Protein AF-A0A2V7ZVR3-F1 (afdb_monomer_lite)

Secondary structure (DSSP, 8-state):
-----TT-----HHHHHHHGGGGT--HHHHHHHHHHHHHHHTTHHHHHHHTT--HHHHHHTHHHHSSHHHHHHTT-

Sequence (76 aa):
MTAITEDDNTASLALAFEVAGYFEISMTSAREIAAEVAAVVSTWRAQAKRRGISRQEIDRMASAFEHRDLDIARGR

Radius of gyration: 15.09 Å; chains: 1; bounding box: 29×37×38 Å

pLDDT: mean 86.28, std 16.47, range [37.69, 97.56]

Foldseek 3Di:
DDDPDPPPPCPDLVVCLVCCVVVVHDSVNSLVVLLVVLVVLVCVLVVCVVVVNDPVVSVVCCPVRPDPSSVVSNVD

Structure (mmCIF, N/CA/C/O backbone):
data_AF-A0A2V7ZVR3-F1
#
_entry.id   AF-A0A2V7ZVR3-F1
#
loop_
_atom_site.group_PDB
_atom_site.id
_atom_site.type_symbol
_atom_site.label_atom_id
_atom_site.label_alt_id
_atom_site.label_comp_id
_atom_site.label_asym_id
_atom_site.label_entity_id
_atom_site.label_seq_id
_atom_site.pdbx_PDB_ins_code
_atom_site.Cartn_x
_atom_site.Cartn_y
_atom_sit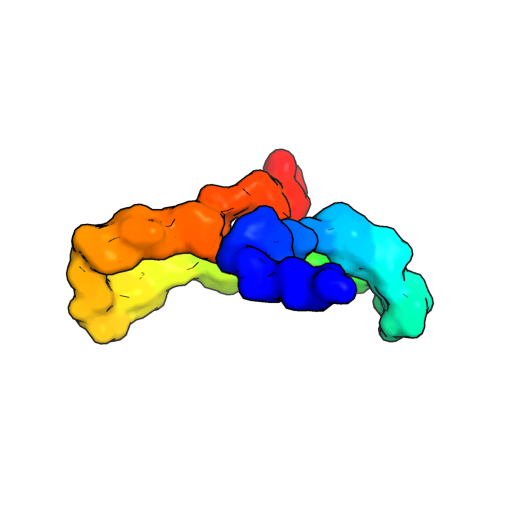e.Cartn_z
_atom_site.occupancy
_atom_site.B_iso_or_equiv
_atom_site.auth_seq_id
_atom_site.auth_comp_id
_atom_site.auth_asym_id
_atom_site.auth_atom_id
_atom_site.pdbx_PDB_model_num
ATOM 1 N N . MET A 1 1 ? -9.424 26.346 -17.222 1.00 37.69 1 MET A N 1
ATOM 2 C CA . MET A 1 1 ? -10.288 25.827 -16.144 1.00 37.69 1 MET A CA 1
ATOM 3 C C . MET A 1 1 ? -9.580 24.621 -15.556 1.00 37.69 1 MET A C 1
ATOM 5 O O . MET A 1 1 ? -9.628 23.554 -16.143 1.00 37.69 1 MET A O 1
ATOM 9 N N . THR A 1 2 ? -8.806 24.814 -14.493 1.00 46.44 2 THR A N 1
ATOM 10 C CA . THR A 1 2 ? -8.132 23.724 -13.774 1.00 46.44 2 THR A CA 1
ATOM 11 C C . THR A 1 2 ? -9.095 23.217 -12.715 1.00 46.44 2 THR A C 1
ATOM 13 O O . THR A 1 2 ? -9.158 23.765 -11.616 1.00 46.44 2 THR A O 1
ATOM 16 N N . ALA A 1 3 ? -9.916 22.238 -13.085 1.00 43.50 3 ALA A N 1
ATOM 17 C CA . ALA A 1 3 ? -10.694 21.498 -12.108 1.00 43.50 3 ALA A CA 1
ATOM 18 C C . ALA A 1 3 ? -9.711 20.671 -11.265 1.00 43.50 3 ALA A C 1
ATOM 20 O O . ALA A 1 3 ? -9.105 19.730 -11.762 1.00 43.50 3 ALA A O 1
ATOM 21 N N . ILE A 1 4 ? -9.515 21.082 -10.013 1.00 47.69 4 ILE A N 1
ATOM 22 C CA . ILE A 1 4 ? -8.985 20.240 -8.939 1.00 47.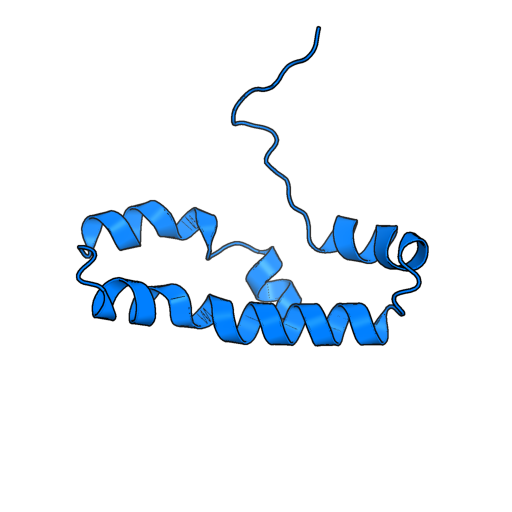69 4 ILE A CA 1
ATOM 23 C C . ILE A 1 4 ? -10.188 19.995 -8.027 1.00 47.69 4 ILE A C 1
ATOM 25 O O . ILE A 1 4 ? -10.378 20.680 -7.025 1.00 47.69 4 ILE A O 1
ATOM 29 N N . THR A 1 5 ? -11.100 19.131 -8.463 1.00 47.19 5 THR A N 1
ATOM 30 C CA . THR A 1 5 ? -12.126 18.552 -7.588 1.00 47.19 5 THR A CA 1
ATOM 31 C C . THR A 1 5 ? -11.520 17.344 -6.871 1.00 47.19 5 THR A C 1
ATOM 33 O O . THR A 1 5 ? -10.603 16.723 -7.400 1.00 47.19 5 THR A O 1
ATOM 36 N N . GLU A 1 6 ? -12.044 16.967 -5.699 1.00 50.44 6 GLU A N 1
ATOM 37 C CA . GLU A 1 6 ? -11.692 15.729 -4.959 1.00 50.44 6 GLU A CA 1
ATOM 38 C C . GLU A 1 6 ? -11.951 14.418 -5.747 1.00 50.44 6 GLU A C 1
ATOM 40 O O . GLU A 1 6 ? -11.744 13.329 -5.221 1.00 50.44 6 GLU A O 1
ATOM 45 N N . ASP A 1 7 ? -12.393 14.522 -7.002 1.00 44.56 7 ASP A N 1
ATOM 46 C CA . ASP A 1 7 ? -13.071 13.476 -7.775 1.00 44.56 7 ASP A CA 1
ATOM 47 C C . ASP A 1 7 ? -12.220 12.859 -8.901 1.00 44.56 7 ASP A C 1
ATOM 49 O O . ASP A 1 7 ? -12.679 11.943 -9.576 1.00 44.56 7 ASP A O 1
ATOM 53 N N . ASP A 1 8 ? -10.981 13.323 -9.110 1.00 47.03 8 ASP A N 1
ATOM 54 C CA . ASP A 1 8 ? -10.005 12.605 -9.947 1.00 47.03 8 ASP A CA 1
ATOM 55 C C . ASP A 1 8 ? -8.748 12.288 -9.133 1.00 47.03 8 ASP A C 1
ATOM 57 O O . ASP A 1 8 ? -7.696 12.922 -9.228 1.00 47.03 8 ASP A O 1
ATOM 61 N N . ASN A 1 9 ? -8.912 11.311 -8.246 1.00 51.94 9 ASN A N 1
ATOM 62 C CA . ASN A 1 9 ? -7.865 10.720 -7.423 1.00 51.94 9 ASN A CA 1
ATOM 63 C C . ASN A 1 9 ? -7.456 9.345 -7.961 1.00 5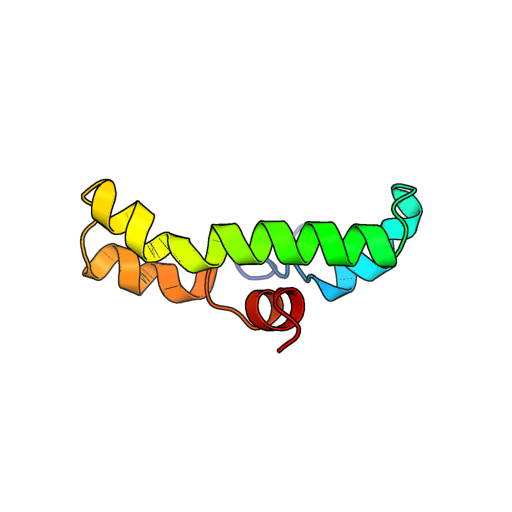1.94 9 ASN A C 1
ATOM 65 O O . ASN A 1 9 ? -7.033 8.488 -7.181 1.00 51.94 9 ASN A O 1
ATOM 69 N N . THR A 1 10 ? -7.609 9.123 -9.271 1.00 55.38 10 THR A N 1
ATOM 70 C CA . THR A 1 10 ? -7.395 7.828 -9.921 1.00 55.38 10 THR A CA 1
ATOM 71 C C . THR A 1 10 ? -5.899 7.501 -10.004 1.00 55.38 10 THR A C 1
ATOM 73 O O . THR A 1 10 ? -5.314 7.362 -11.076 1.00 55.38 10 THR A O 1
ATOM 76 N N . ALA A 1 11 ? -5.244 7.384 -8.848 1.00 65.44 11 ALA A N 1
ATOM 77 C CA . ALA A 1 11 ? -3.981 6.692 -8.708 1.00 65.44 11 ALA A CA 1
ATOM 78 C C . ALA A 1 11 ? -4.235 5.245 -9.135 1.00 65.44 11 ALA A C 1
ATOM 80 O O . ALA A 1 11 ? -4.772 4.447 -8.374 1.00 65.44 11 ALA A O 1
ATOM 81 N N . SER A 1 12 ? -3.923 4.958 -10.397 1.00 83.38 12 SER A N 1
ATOM 82 C CA . SER A 1 12 ? -4.140 3.655 -11.001 1.00 83.38 12 SER A CA 1
ATOM 83 C C . SER A 1 12 ? -2.828 2.893 -11.066 1.00 83.38 12 SER A C 1
ATOM 85 O O . SER A 1 12 ? -1.855 3.356 -11.668 1.00 83.38 12 SER A O 1
ATOM 87 N N . LEU A 1 13 ? -2.810 1.685 -10.513 1.00 87.88 13 LEU A N 1
ATOM 88 C CA . LEU A 1 13 ? -1.666 0.787 -10.648 1.00 87.88 13 LEU A CA 1
ATOM 89 C C . LEU A 1 13 ? -1.409 0.415 -12.118 1.00 87.88 13 LEU A C 1
ATOM 91 O O . LEU A 1 13 ? -0.259 0.248 -12.519 1.00 87.88 13 LEU A O 1
ATOM 95 N N . ALA A 1 14 ? -2.461 0.348 -12.940 1.00 87.38 14 ALA A N 1
ATOM 96 C CA . ALA A 1 14 ? -2.321 0.135 -14.378 1.00 87.38 14 ALA A CA 1
ATOM 97 C C . ALA A 1 14 ? -1.565 1.294 -15.045 1.00 87.38 14 ALA A C 1
ATOM 99 O O . ALA A 1 14 ? -0.624 1.046 -15.797 1.00 87.38 14 ALA A O 1
ATOM 100 N N . LEU A 1 15 ? -1.915 2.540 -14.705 1.00 88.75 15 LEU A N 1
ATOM 101 C CA . LEU A 1 15 ? -1.198 3.720 -15.189 1.00 88.75 15 LEU A CA 1
ATOM 102 C C . LEU A 1 15 ? 0.259 3.722 -14.706 1.00 88.75 15 LEU A C 1
ATOM 104 O O . LEU A 1 15 ? 1.163 3.995 -15.491 1.00 88.75 15 LEU A O 1
ATOM 108 N N . ALA A 1 16 ? 0.508 3.363 -13.443 1.00 90.19 16 ALA A N 1
ATOM 109 C CA . ALA A 1 16 ? 1.864 3.257 -12.903 1.00 90.19 16 ALA A CA 1
ATOM 110 C C . ALA A 1 16 ? 2.718 2.226 -13.666 1.00 90.19 16 ALA A C 1
ATOM 112 O O . ALA A 1 16 ? 3.896 2.474 -13.921 1.00 90.19 16 ALA A O 1
ATOM 113 N N . PHE A 1 17 ? 2.132 1.096 -14.075 1.00 92.75 17 PHE A N 1
ATOM 114 C CA . PHE A 1 17 ? 2.807 0.110 -14.924 1.00 92.75 17 PHE A CA 1
ATOM 115 C C . PHE A 1 17 ? 3.029 0.602 -16.356 1.00 92.75 17 PHE A C 1
ATOM 117 O O . PHE A 1 17 ? 4.074 0.303 -16.933 1.00 92.75 17 PHE A O 1
ATOM 124 N N . GLU A 1 18 ? 2.088 1.361 -16.922 1.00 92.94 18 GLU A N 1
ATOM 125 C CA . GLU A 1 18 ? 2.215 1.949 -18.260 1.00 92.94 18 GLU A CA 1
ATOM 126 C C . GLU A 1 18 ? 3.400 2.921 -18.339 1.00 92.94 18 GLU A C 1
ATOM 128 O O . GLU A 1 18 ? 4.195 2.857 -19.278 1.00 92.94 18 GLU A O 1
ATOM 133 N N . VAL A 1 19 ? 3.570 3.774 -17.323 1.00 93.25 19 VAL A N 1
ATOM 134 C CA . VAL A 1 19 ? 4.652 4.771 -17.296 1.00 93.25 19 VAL A CA 1
ATOM 135 C C . VAL A 1 19 ? 5.951 4.263 -16.669 1.00 93.25 19 VAL A C 1
ATOM 137 O O . VAL A 1 19 ? 6.945 4.982 -16.696 1.00 93.25 19 VAL A O 1
ATOM 140 N N . ALA A 1 20 ? 6.001 3.038 -16.133 1.00 93.56 20 ALA A N 1
ATOM 141 C CA . ALA A 1 20 ? 7.182 2.500 -15.442 1.00 93.56 20 ALA A CA 1
ATOM 142 C C . ALA A 1 20 ? 8.467 2.585 -16.288 1.00 93.56 20 ALA A C 1
ATOM 144 O O . ALA A 1 20 ? 9.536 2.913 -15.770 1.00 93.56 20 ALA A O 1
ATOM 145 N N . GLY A 1 21 ? 8.350 2.374 -17.603 1.00 93.38 21 GLY A N 1
ATOM 146 C CA . GLY A 1 21 ? 9.475 2.474 -18.534 1.00 93.38 21 GLY A CA 1
ATOM 147 C C . GLY A 1 21 ? 10.092 3.875 -18.620 1.00 93.38 21 GLY A C 1
ATOM 148 O O . GLY A 1 21 ? 11.297 3.984 -18.824 1.00 93.38 21 GLY A O 1
ATOM 149 N N . TYR A 1 22 ? 9.309 4.938 -18.400 1.00 94.69 22 TYR A N 1
ATOM 150 C CA . TYR A 1 22 ? 9.822 6.314 -18.329 1.00 94.69 22 TYR A CA 1
ATOM 151 C C . TYR A 1 22 ? 10.785 6.509 -17.150 1.00 94.69 22 TYR A C 1
ATOM 153 O O . TYR A 1 22 ? 11.705 7.317 -17.223 1.00 94.69 22 TYR A O 1
ATOM 161 N N . PHE A 1 23 ? 10.595 5.740 -16.078 1.00 94.44 23 PHE A N 1
ATOM 162 C CA . PHE A 1 23 ? 11.438 5.758 -14.884 1.00 94.44 23 PHE A CA 1
ATOM 163 C C . PHE A 1 23 ? 12.548 4.700 -14.922 1.00 94.44 23 PHE A C 1
ATOM 165 O O . PHE A 1 23 ? 13.155 4.426 -13.891 1.00 94.44 23 PHE A O 1
ATOM 172 N N . GLU A 1 24 ? 12.791 4.080 -16.082 1.00 96.88 24 GLU A N 1
ATOM 173 C CA . GLU A 1 24 ? 13.762 2.989 -16.251 1.00 96.88 24 GLU A CA 1
ATOM 174 C C . GLU A 1 24 ? 13.465 1.763 -15.363 1.00 96.88 24 GLU A C 1
ATOM 176 O O . GLU A 1 24 ? 14.341 0.948 -15.068 1.00 96.88 24 GLU A O 1
ATOM 181 N N . ILE A 1 25 ? 12.202 1.590 -14.959 1.00 96.50 25 ILE A N 1
ATOM 182 C CA . ILE A 1 25 ? 11.758 0.454 -14.153 1.00 96.50 25 ILE A CA 1
ATOM 183 C C . ILE A 1 25 ? 11.230 -0.632 -15.089 1.00 96.50 25 ILE A C 1
ATOM 185 O O . ILE A 1 25 ? 10.280 -0.430 -15.848 1.00 96.50 25 ILE A O 1
ATOM 189 N N . SER A 1 26 ? 11.833 -1.822 -15.015 1.00 96.44 26 SER A N 1
ATOM 190 C CA . SER A 1 26 ? 11.340 -2.982 -15.760 1.00 96.44 26 SER A CA 1
ATOM 191 C C . SER A 1 26 ? 9.949 -3.397 -15.270 1.00 96.44 26 SER A C 1
ATOM 193 O O . SER A 1 26 ? 9.638 -3.281 -14.087 1.00 96.44 26 SER A O 1
ATOM 195 N N . MET A 1 27 ? 9.118 -3.961 -16.150 1.00 94.31 27 MET A N 1
ATOM 196 C CA . MET A 1 27 ? 7.793 -4.465 -15.761 1.00 94.31 27 MET A CA 1
ATOM 197 C C . MET A 1 27 ? 7.868 -5.528 -14.646 1.00 94.31 27 MET A C 1
ATOM 199 O O . MET A 1 27 ? 6.975 -5.609 -13.806 1.00 94.31 27 MET A O 1
ATOM 203 N N . THR A 1 28 ? 8.930 -6.339 -14.616 1.00 95.69 28 THR A N 1
ATOM 204 C CA . THR A 1 28 ? 9.174 -7.307 -13.534 1.00 95.69 28 THR A CA 1
ATOM 205 C C . THR A 1 28 ? 9.400 -6.585 -12.208 1.00 95.69 28 THR A C 1
ATOM 207 O O . THR A 1 28 ? 8.671 -6.836 -11.254 1.00 95.69 28 THR A O 1
ATOM 210 N N . SER A 1 29 ? 10.323 -5.620 -12.178 1.00 96.31 29 SER A N 1
ATOM 211 C CA . SER A 1 29 ? 10.622 -4.825 -10.981 1.00 96.31 29 SER A CA 1
ATOM 212 C C . SER A 1 29 ? 9.416 -4.007 -10.516 1.00 96.31 29 SER A C 1
ATOM 214 O O . SER A 1 29 ? 9.149 -3.924 -9.324 1.00 96.31 29 SER A O 1
ATOM 216 N N . ALA A 1 30 ? 8.635 -3.448 -11.445 1.00 95.75 30 ALA A N 1
ATOM 217 C CA . ALA A 1 30 ? 7.414 -2.718 -11.117 1.00 95.75 30 ALA A CA 1
ATOM 218 C C . ALA A 1 30 ? 6.396 -3.608 -10.383 1.00 95.75 30 ALA A C 1
ATOM 220 O O . ALA A 1 30 ? 5.780 -3.170 -9.411 1.00 95.75 30 ALA A O 1
ATOM 221 N N . ARG A 1 31 ? 6.243 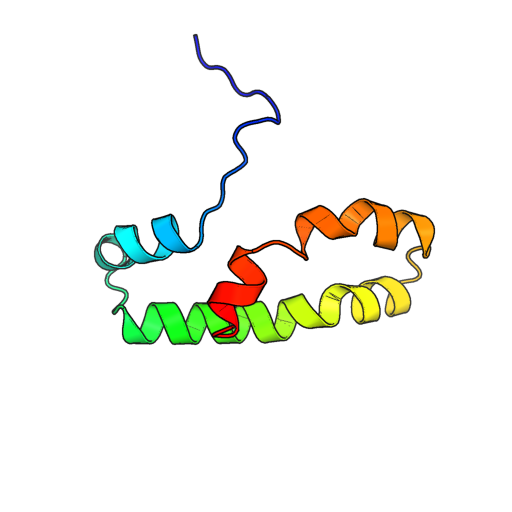-4.871 -10.806 1.00 94.75 31 ARG A N 1
ATOM 222 C CA . ARG A 1 31 ? 5.369 -5.844 -10.131 1.00 94.75 31 ARG A CA 1
ATOM 223 C C . ARG A 1 31 ? 5.899 -6.261 -8.764 1.00 94.75 31 ARG A C 1
ATOM 225 O O . ARG A 1 31 ? 5.102 -6.385 -7.841 1.00 94.75 31 ARG A O 1
ATOM 232 N N . GLU A 1 32 ? 7.208 -6.459 -8.631 1.00 96.25 32 GLU A N 1
ATOM 233 C CA . GLU A 1 32 ? 7.847 -6.773 -7.345 1.00 96.25 32 GLU A CA 1
ATOM 234 C C . GLU A 1 32 ? 7.611 -5.645 -6.332 1.00 96.25 32 GLU A C 1
ATOM 236 O O . GLU A 1 32 ? 7.078 -5.891 -5.250 1.00 96.25 32 GLU A O 1
ATOM 241 N N . ILE A 1 33 ? 7.878 -4.397 -6.731 1.00 96.00 33 ILE A N 1
ATOM 242 C CA . ILE A 1 33 ? 7.627 -3.207 -5.906 1.00 96.00 33 ILE A CA 1
ATOM 243 C C . ILE A 1 33 ? 6.144 -3.111 -5.528 1.00 96.00 33 ILE A C 1
ATOM 245 O O . ILE A 1 33 ? 5.812 -2.900 -4.360 1.00 96.00 33 ILE A O 1
ATOM 249 N N . ALA A 1 34 ? 5.235 -3.289 -6.493 1.00 94.81 34 ALA A N 1
ATOM 250 C CA . ALA A 1 34 ? 3.800 -3.251 -6.225 1.00 94.81 34 ALA A CA 1
ATOM 251 C C . ALA A 1 34 ? 3.380 -4.321 -5.203 1.00 94.81 34 ALA A C 1
ATOM 253 O O . ALA A 1 34 ? 2.617 -4.021 -4.282 1.00 94.81 34 ALA A O 1
ATOM 254 N N . ALA A 1 35 ? 3.909 -5.541 -5.320 1.00 94.94 35 ALA A N 1
ATOM 255 C CA . ALA A 1 35 ? 3.621 -6.634 -4.398 1.00 94.94 35 ALA A CA 1
ATOM 256 C C . ALA A 1 35 ? 4.144 -6.358 -2.979 1.00 94.94 35 ALA A C 1
ATOM 258 O O . ALA A 1 35 ? 3.429 -6.610 -2.004 1.00 94.94 35 ALA A O 1
ATOM 259 N N . GLU A 1 36 ? 5.351 -5.802 -2.843 1.00 96.38 36 GLU A N 1
ATOM 260 C CA . GLU A 1 36 ? 5.917 -5.407 -1.546 1.00 96.38 36 GLU A CA 1
ATOM 261 C C . GLU A 1 36 ? 5.065 -4.334 -0.859 1.00 96.38 36 GLU A C 1
ATOM 263 O O . GLU A 1 36 ? 4.678 -4.484 0.307 1.00 96.38 36 GLU A O 1
ATOM 268 N N . VAL A 1 37 ? 4.709 -3.279 -1.598 1.00 94.75 37 VAL A N 1
ATOM 269 C CA . VAL A 1 37 ? 3.848 -2.204 -1.090 1.00 94.75 37 VAL A CA 1
ATOM 270 C C . VAL A 1 37 ? 2.490 -2.767 -0.677 1.00 94.75 37 VAL A C 1
ATOM 272 O O . VAL A 1 37 ? 2.017 -2.491 0.428 1.00 94.75 37 VAL A O 1
ATOM 275 N N . ALA A 1 38 ? 1.884 -3.616 -1.506 1.00 93.88 38 ALA A N 1
ATOM 276 C CA . ALA A 1 38 ? 0.602 -4.238 -1.204 1.00 93.88 38 ALA A CA 1
ATOM 277 C C . ALA A 1 38 ? 0.649 -5.138 0.036 1.00 93.88 38 ALA A C 1
ATOM 279 O O . ALA A 1 38 ? -0.291 -5.137 0.836 1.00 93.88 38 ALA A O 1
ATOM 280 N N . ALA A 1 39 ? 1.741 -5.880 0.237 1.00 94.50 39 ALA A N 1
ATOM 281 C CA . ALA A 1 39 ? 1.929 -6.698 1.428 1.00 94.50 39 ALA A CA 1
ATOM 282 C C . ALA A 1 39 ? 1.919 -5.833 2.696 1.00 94.50 39 ALA A C 1
ATOM 284 O O . ALA A 1 39 ? 1.178 -6.135 3.638 1.00 94.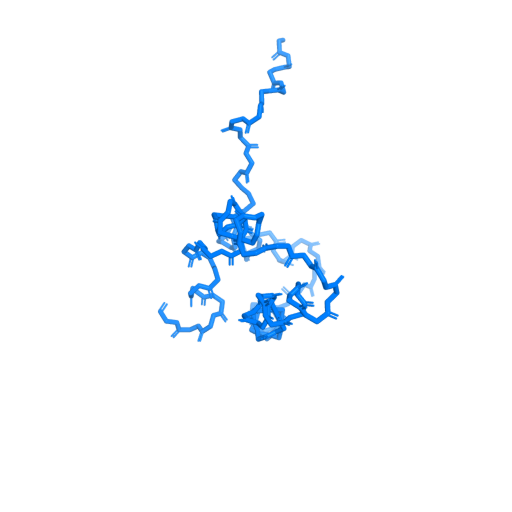50 39 ALA A O 1
ATOM 285 N N . VAL A 1 40 ? 2.658 -4.719 2.698 1.00 94.62 40 VAL A N 1
ATOM 286 C CA . VAL A 1 40 ? 2.695 -3.780 3.831 1.00 94.62 40 VAL A CA 1
ATOM 287 C C . VAL A 1 40 ? 1.329 -3.130 4.050 1.00 94.62 40 VAL A C 1
ATOM 289 O O . VAL A 1 40 ? 0.787 -3.192 5.162 1.00 94.62 40 VAL A O 1
ATOM 292 N N . VAL A 1 41 ? 0.745 -2.562 2.989 1.00 94.00 41 VAL A N 1
ATOM 293 C CA . VAL A 1 41 ? -0.548 -1.864 3.036 1.00 94.00 41 VAL A CA 1
ATOM 294 C C . VAL A 1 41 ? -1.660 -2.801 3.494 1.00 94.00 41 VAL A C 1
ATOM 296 O O . VAL A 1 41 ? -2.495 -2.383 4.285 1.00 94.00 41 VAL A O 1
ATOM 299 N N . SER A 1 42 ? -1.638 -4.091 3.146 1.00 94.44 42 SER A N 1
ATOM 300 C CA . SER A 1 42 ? -2.664 -5.050 3.592 1.00 94.44 42 SER A CA 1
ATOM 301 C C . SER A 1 42 ? -2.795 -5.180 5.120 1.00 94.44 42 SER A C 1
ATOM 303 O O . SER A 1 42 ? -3.819 -5.647 5.620 1.00 94.44 42 SER A O 1
ATOM 305 N N . THR A 1 43 ? -1.787 -4.735 5.881 1.00 95.62 43 THR A N 1
ATOM 306 C CA . THR A 1 43 ? -1.783 -4.757 7.352 1.00 95.62 43 THR A CA 1
ATOM 307 C C . THR A 1 43 ? -2.255 -3.447 7.999 1.00 95.62 43 THR A C 1
ATOM 309 O O . THR A 1 43 ? -2.280 -3.345 9.232 1.00 95.62 43 THR A O 1
ATOM 312 N N . TRP A 1 44 ? -2.654 -2.447 7.202 1.00 96.12 44 TRP A N 1
ATOM 313 C CA . TRP A 1 44 ? -2.917 -1.075 7.652 1.00 96.12 44 TRP A CA 1
ATOM 314 C C . TRP A 1 44 ? -3.916 -0.991 8.816 1.00 96.12 44 TRP A C 1
ATOM 316 O O . TRP A 1 44 ? -3.650 -0.285 9.788 1.00 96.12 44 TRP A O 1
ATOM 326 N N . ARG A 1 45 ? -5.010 -1.771 8.796 1.00 96.75 45 ARG A N 1
ATOM 327 C CA . ARG A 1 45 ? -6.005 -1.791 9.888 1.00 96.75 45 ARG A CA 1
ATOM 328 C C . ARG A 1 45 ? -5.389 -2.193 11.225 1.00 96.75 45 ARG A C 1
ATOM 330 O O . ARG A 1 45 ? -5.691 -1.598 12.259 1.00 96.75 45 ARG A O 1
ATOM 337 N N . ALA A 1 46 ? -4.515 -3.200 11.217 1.00 96.75 46 ALA A N 1
ATOM 338 C CA . ALA A 1 46 ? -3.836 -3.657 12.425 1.00 96.75 46 ALA A CA 1
ATOM 339 C C . ALA A 1 46 ? -2.883 -2.580 12.958 1.00 96.75 46 ALA A C 1
ATOM 341 O O . ALA A 1 46 ? -2.822 -2.359 14.169 1.00 96.75 46 ALA A O 1
ATOM 342 N N . GLN A 1 47 ? -2.185 -1.872 12.066 1.00 97.00 47 GLN A N 1
ATOM 343 C CA . GLN A 1 47 ? -1.321 -0.754 12.446 1.00 97.00 47 GLN A CA 1
ATOM 344 C C . GLN A 1 47 ? -2.131 0.425 12.998 1.00 97.00 47 GLN A C 1
ATOM 346 O O . GLN A 1 47 ? -1.809 0.920 14.075 1.00 97.00 47 GLN A O 1
ATOM 351 N N . ALA A 1 48 ? -3.225 0.815 12.341 1.00 96.19 48 ALA A N 1
ATOM 352 C CA . ALA A 1 48 ? -4.126 1.870 12.804 1.00 96.19 48 ALA A CA 1
ATOM 353 C C . ALA A 1 48 ? -4.670 1.573 14.211 1.00 96.19 48 ALA A C 1
ATOM 355 O O . ALA A 1 48 ? -4.590 2.411 15.112 1.00 96.19 48 ALA A O 1
ATOM 356 N N . LYS A 1 49 ? -5.111 0.329 14.441 1.00 97.50 49 LYS A N 1
ATOM 357 C CA . LYS A 1 49 ? -5.579 -0.130 15.754 1.00 97.50 49 LYS A CA 1
ATOM 358 C C . LYS A 1 49 ? -4.478 -0.064 16.818 1.00 97.50 49 LYS A C 1
ATOM 360 O O . LYS A 1 49 ? -4.734 0.375 17.935 1.00 97.50 49 LYS A O 1
ATOM 365 N N . ARG A 1 50 ? -3.240 -0.451 16.479 1.00 97.31 50 ARG A N 1
ATOM 366 C CA . ARG A 1 50 ? -2.072 -0.342 17.379 1.00 97.31 50 ARG A CA 1
ATOM 367 C C . ARG A 1 50 ? -1.729 1.102 17.748 1.00 97.31 50 ARG A C 1
ATOM 369 O O . ARG A 1 50 ? -1.138 1.322 18.799 1.00 97.31 50 ARG A O 1
ATOM 376 N N . ARG A 1 51 ? -2.086 2.072 16.903 1.00 96.56 51 ARG A N 1
ATOM 377 C CA . ARG A 1 51 ? -1.904 3.510 17.159 1.00 96.56 51 ARG A CA 1
ATOM 378 C C . ARG A 1 51 ? -3.088 4.158 17.885 1.00 96.56 51 AR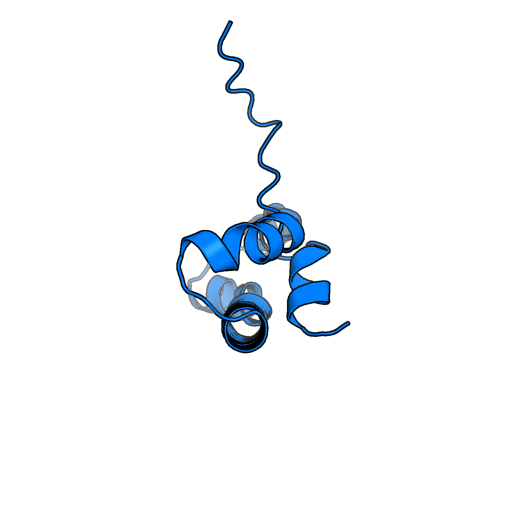G A C 1
ATOM 380 O O . ARG A 1 51 ? -3.052 5.358 18.115 1.00 96.56 51 ARG A O 1
ATOM 387 N N . GLY A 1 52 ? -4.101 3.380 18.272 1.00 96.88 52 GLY A N 1
ATOM 388 C CA . GLY A 1 52 ? -5.247 3.870 19.041 1.00 96.88 52 GLY A CA 1
ATOM 389 C C . GLY A 1 52 ? -6.350 4.524 18.207 1.00 96.88 52 GLY A C 1
ATOM 390 O O . GLY A 1 52 ? -7.248 5.125 18.786 1.00 96.88 52 GLY A O 1
ATOM 391 N N . ILE A 1 53 ? -6.314 4.397 16.876 1.00 97.25 53 ILE A N 1
ATOM 392 C CA . ILE A 1 53 ? -7.380 4.906 16.000 1.00 97.25 53 ILE A CA 1
ATOM 393 C C . ILE A 1 53 ? -8.660 4.103 16.252 1.00 97.25 53 ILE A C 1
ATOM 395 O O . ILE A 1 53 ? -8.622 2.869 16.372 1.00 97.25 53 ILE A O 1
ATOM 399 N N . SER A 1 54 ? -9.800 4.792 16.348 1.00 97.56 54 SER A N 1
ATOM 400 C CA . SER A 1 54 ? -11.072 4.133 16.633 1.00 97.56 54 SER A CA 1
ATOM 401 C C . SER A 1 54 ? -11.511 3.235 15.474 1.00 97.56 54 SER A C 1
ATOM 403 O O . SER A 1 54 ? -11.194 3.469 14.307 1.00 97.56 54 SER A O 1
ATOM 405 N N . ARG A 1 55 ? -12.316 2.211 15.780 1.00 96.31 55 ARG A N 1
ATOM 406 C CA . ARG A 1 55 ? -12.894 1.340 14.747 1.00 96.31 55 ARG A CA 1
ATOM 407 C C . ARG A 1 55 ? -13.691 2.136 13.710 1.00 96.31 55 ARG A C 1
ATOM 409 O O . ARG A 1 55 ? -13.592 1.842 12.531 1.00 96.31 55 ARG A O 1
ATOM 416 N N . GLN A 1 56 ? -14.445 3.146 14.145 1.00 97.50 56 GLN A N 1
ATOM 417 C CA . GLN A 1 56 ? -15.258 3.960 13.243 1.00 97.50 56 GLN A CA 1
ATOM 418 C C . GLN A 1 56 ? -14.393 4.744 12.246 1.00 97.50 56 GLN A C 1
ATOM 420 O O . GLN A 1 56 ? -14.735 4.809 11.070 1.00 97.50 56 GLN A O 1
ATOM 425 N N . GLU A 1 57 ? -13.278 5.324 12.691 1.00 96.25 57 GLU A N 1
ATOM 426 C CA . GLU A 1 57 ? -12.346 6.042 11.812 1.00 96.25 57 GLU A CA 1
ATOM 427 C C . GLU A 1 57 ? -11.601 5.093 10.868 1.00 96.25 57 GLU A C 1
ATOM 429 O O . GLU A 1 57 ? -11.432 5.413 9.694 1.00 96.25 57 GLU A O 1
ATOM 434 N N . ILE A 1 58 ? -11.220 3.902 11.348 1.00 97.44 58 ILE A N 1
ATOM 435 C CA . ILE A 1 58 ? -10.654 2.846 10.497 1.00 97.44 58 ILE A CA 1
ATOM 436 C C . ILE A 1 58 ? -11.664 2.450 9.418 1.00 97.44 58 ILE A C 1
ATOM 438 O O . ILE A 1 58 ? -11.327 2.439 8.242 1.00 97.44 58 ILE A O 1
ATOM 442 N N . ASP A 1 59 ? -12.913 2.171 9.781 1.00 95.75 59 ASP A N 1
ATOM 443 C CA . ASP A 1 59 ? -13.929 1.745 8.816 1.00 95.75 59 ASP A CA 1
ATOM 444 C C . ASP A 1 59 ? -14.221 2.850 7.779 1.00 95.75 59 ASP A C 1
ATOM 446 O O . ASP A 1 59 ? -14.371 2.550 6.594 1.00 95.75 59 ASP A O 1
ATOM 450 N N . ARG A 1 60 ? -14.193 4.132 8.181 1.00 94.50 60 ARG A N 1
ATOM 451 C CA . ARG A 1 60 ? -14.292 5.279 7.253 1.00 94.50 60 ARG A CA 1
ATOM 452 C C . ARG A 1 60 ? -13.158 5.330 6.227 1.00 94.50 60 ARG A C 1
ATOM 454 O O . ARG A 1 60 ? -13.376 5.835 5.133 1.00 94.50 60 ARG A O 1
ATOM 461 N N . MET A 1 61 ? -11.973 4.820 6.559 1.00 94.25 61 MET A N 1
ATOM 462 C CA . MET A 1 61 ? -10.802 4.817 5.673 1.00 94.25 61 MET A CA 1
ATOM 463 C C . MET A 1 61 ? -10.669 3.569 4.807 1.00 94.25 61 MET A C 1
ATOM 465 O O . MET A 1 61 ? -9.696 3.452 4.067 1.00 94.25 61 MET A O 1
ATOM 469 N N . ALA A 1 62 ? -11.643 2.656 4.844 1.00 90.06 62 ALA A N 1
ATOM 470 C CA . ALA A 1 62 ? -11.587 1.428 4.059 1.00 90.06 62 ALA A CA 1
ATOM 471 C C . ALA A 1 62 ? -11.340 1.689 2.563 1.00 90.06 62 ALA A C 1
ATOM 473 O O . ALA A 1 62 ? -10.438 1.084 2.000 1.00 90.06 62 ALA A O 1
ATOM 474 N N . SER A 1 63 ? -12.047 2.632 1.932 1.00 86.50 63 SER A N 1
ATOM 475 C CA . SER A 1 63 ? -11.893 2.913 0.493 1.00 86.50 63 SER A CA 1
ATOM 476 C C . SER A 1 63 ? -10.514 3.453 0.097 1.00 86.50 63 SER A C 1
ATOM 478 O O . SER A 1 63 ? -10.111 3.284 -1.048 1.00 86.50 63 SER A O 1
ATOM 480 N N . ALA A 1 64 ? -9.779 4.070 1.027 1.00 87.88 64 ALA A N 1
ATOM 481 C CA . ALA A 1 64 ? -8.451 4.622 0.763 1.00 87.88 64 ALA A CA 1
ATOM 482 C C . ALA A 1 64 ? -7.363 3.542 0.665 1.00 87.88 64 ALA A C 1
ATOM 484 O O . ALA A 1 64 ? -6.328 3.772 0.050 1.00 87.88 64 ALA A O 1
ATOM 485 N N . PHE A 1 65 ? -7.585 2.374 1.274 1.00 88.75 65 PHE A N 1
ATOM 486 C CA . PHE A 1 65 ? -6.601 1.288 1.324 1.00 88.75 65 PHE A CA 1
ATOM 487 C C . PHE A 1 65 ? -7.117 -0.026 0.729 1.00 88.75 65 PHE A C 1
ATOM 489 O O . PHE A 1 65 ? -6.322 -0.910 0.436 1.00 88.75 65 PHE A O 1
ATOM 496 N N . GLU A 1 66 ? -8.430 -0.192 0.569 1.00 90.12 66 GLU A N 1
ATOM 497 C CA . GLU A 1 66 ? -9.078 -1.444 0.158 1.00 90.12 66 GLU A CA 1
ATOM 498 C C . GLU A 1 66 ? -9.838 -1.232 -1.140 1.00 90.12 66 GLU A C 1
ATOM 500 O O . GLU A 1 66 ? -11.064 -1.137 -1.187 1.00 90.12 66 GLU A O 1
ATOM 505 N N . HIS A 1 67 ? -9.055 -1.131 -2.204 1.00 88.75 67 HIS A N 1
ATOM 506 C CA . HIS A 1 67 ? -9.518 -0.910 -3.561 1.00 88.75 67 HIS A CA 1
ATOM 507 C C . HIS A 1 67 ? -8.915 -1.953 -4.506 1.00 88.75 67 HIS A C 1
ATOM 509 O O . HIS A 1 67 ? -7.939 -2.630 -4.180 1.00 88.75 67 HIS A O 1
ATOM 515 N N . ARG A 1 68 ? -9.476 -2.043 -5.715 1.00 86.56 68 ARG A N 1
ATOM 516 C CA . ARG A 1 68 ? -9.116 -3.041 -6.734 1.00 86.56 68 ARG A CA 1
ATOM 517 C C . ARG A 1 68 ? -7.614 -3.117 -7.019 1.00 86.56 68 ARG A C 1
ATOM 519 O O . ARG A 1 68 ? -7.084 -4.204 -7.208 1.00 86.56 68 ARG A O 1
ATOM 526 N N . ASP A 1 69 ? -6.919 -1.986 -7.015 1.00 86.19 69 ASP A N 1
ATOM 527 C CA . ASP A 1 69 ? -5.478 -1.974 -7.281 1.00 86.19 69 ASP A CA 1
ATOM 528 C C . ASP A 1 69 ? -4.652 -2.674 -6.198 1.00 86.19 69 ASP A C 1
ATOM 530 O O . ASP A 1 69 ? -3.614 -3.254 -6.514 1.00 86.19 69 ASP A O 1
ATOM 534 N N . LEU A 1 70 ? -5.125 -2.707 -4.944 1.00 86.44 70 LEU A N 1
ATOM 535 C CA . LEU A 1 70 ? -4.489 -3.521 -3.912 1.00 86.44 70 LEU A CA 1
ATOM 536 C C . LEU A 1 70 ? -4.616 -5.014 -4.247 1.00 86.44 70 LEU A C 1
ATOM 538 O O . LEU A 1 70 ? -3.673 -5.767 -4.021 1.00 86.44 70 LEU A O 1
ATOM 542 N N . ASP A 1 71 ? -5.749 -5.452 -4.798 1.00 87.88 71 ASP A N 1
ATOM 543 C CA . ASP A 1 71 ? -5.935 -6.847 -5.212 1.00 87.88 71 ASP A CA 1
ATOM 544 C C . ASP A 1 71 ? -5.039 -7.201 -6.406 1.00 87.88 71 ASP A C 1
ATOM 546 O O . ASP A 1 71 ? -4.317 -8.201 -6.351 1.00 87.88 71 ASP A O 1
ATOM 550 N N . ILE A 1 72 ? -4.981 -6.325 -7.416 1.00 87.81 72 ILE A N 1
ATOM 551 C CA . ILE A 1 72 ? -4.104 -6.486 -8.587 1.00 87.81 72 ILE A CA 1
ATOM 552 C C . ILE A 1 72 ? -2.635 -6.576 -8.151 1.00 87.81 72 ILE A C 1
ATOM 554 O O . ILE A 1 72 ? -1.910 -7.467 -8.596 1.00 87.81 72 ILE A O 1
ATOM 558 N N . ALA A 1 73 ? -2.195 -5.702 -7.240 1.00 88.06 73 ALA A N 1
ATOM 559 C CA . ALA A 1 73 ? -0.831 -5.717 -6.715 1.00 88.06 73 ALA A CA 1
ATOM 560 C C . ALA A 1 73 ? -0.496 -7.003 -5.937 1.00 88.06 73 ALA A C 1
ATOM 562 O O . ALA A 1 73 ? 0.658 -7.422 -5.894 1.00 88.06 73 ALA A O 1
ATOM 563 N N . ARG A 1 74 ? -1.501 -7.665 -5.349 1.00 86.38 74 ARG A N 1
ATOM 564 C CA . ARG A 1 74 ? -1.352 -8.963 -4.666 1.00 86.38 74 ARG A CA 1
ATOM 565 C C . ARG A 1 74 ? -1.404 -10.159 -5.619 1.00 86.38 74 ARG A C 1
ATOM 567 O O . ARG A 1 74 ? -1.269 -11.289 -5.147 1.00 86.38 74 ARG A O 1
ATOM 574 N N . GLY A 1 75 ? -1.623 -9.929 -6.914 1.00 79.56 75 GLY A N 1
ATOM 575 C CA . GLY A 1 75 ? -1.797 -10.978 -7.919 1.00 79.56 75 GLY A CA 1
ATOM 576 C C . GLY A 1 75 ? -3.141 -11.708 -7.820 1.00 79.56 75 GLY A C 1
ATOM 577 O O . GLY A 1 75 ? -3.192 -12.901 -8.122 1.00 79.56 75 GLY A O 1
ATOM 578 N N . ARG A 1 76 ? -4.192 -11.026 -7.343 1.00 61.69 76 ARG A N 1
ATOM 579 C CA . ARG A 1 76 ? -5.561 -11.554 -7.232 1.00 61.69 76 ARG A CA 1
ATOM 580 C C . ARG A 1 76 ? -6.480 -11.027 -8.324 1.00 61.69 76 ARG A C 1
ATOM 582 O O . ARG A 1 76 ? -6.272 -9.880 -8.777 1.00 61.69 76 ARG A O 1
#